Protein AF-A0A1H8Y2Q4-F1 (afdb_monomer_lite)

Sequence (124 aa):
MSTPSYDHIVIGAVSASCVVTAQLIQEANASVLALKAGGRDSSPFQTMPATVVRVFQQKSWPYTTVLQPHCNHRETIIAQGKVLGAGSSVNGKLLISVVKGGDALVAADAQHALQIRSNSALLI

Foldseek 3Di:
DDDDDWPEEAEAQALVVLVVVVCCCPVVVTQYEYEAAADEDPDPLLVDLVNLVVQQVVFFDQDWDQQDPVPVRDIDGDGWGRYRNICCSNDSVDDDDDDPPDDDDDDDRCPPSPPPPDPRYDYD

Radius of gyration: 17.55 Å; chains: 1; bounding box: 37×45×49 Å

Secondary structure (DSSP, 8-state):
-PPP--SEEEES--HHHHHHHHHHHHHS---EEEE-SS-----HHHH-GGGHHHHHHHSB---BPPPBTTTTTB--B---B-STTGGGGSS-----PPPTTS--S-----TTTT----TTEEE-

pLDDT: mean 75.45, std 17.57, range [32.62, 96.25]

Structure (mmCIF, N/CA/C/O backbone):
data_AF-A0A1H8Y2Q4-F1
#
_entry.id   AF-A0A1H8Y2Q4-F1
#
loop_
_atom_site.group_PDB
_atom_site.id
_atom_site.type_symbol
_atom_site.label_atom_id
_atom_site.label_alt_id
_atom_site.label_comp_id
_atom_site.label_asym_id
_atom_site.label_entity_id
_atom_site.label_seq_id
_atom_site.pdbx_PDB_ins_code
_atom_site.Cartn_x
_atom_site.Cartn_y
_atom_site.Cartn_z
_atom_site.occupancy
_atom_site.B_iso_or_equiv
_atom_site.auth_seq_id
_atom_site.auth_comp_id
_atom_site.auth_asym_id
_atom_site.auth_atom_id
_atom_site.pdbx_PDB_model_num
ATOM 1 N N . MET A 1 1 ? -7.424 -22.954 20.647 1.00 50.75 1 MET A N 1
ATOM 2 C CA . MET A 1 1 ? -7.336 -21.512 20.330 1.00 50.75 1 MET A CA 1
ATOM 3 C C . MET A 1 1 ? -8.664 -21.104 19.725 1.00 50.75 1 MET A C 1
ATOM 5 O O . MET A 1 1 ? -9.094 -21.782 18.802 1.00 50.75 1 MET A O 1
ATOM 9 N N . SER A 1 2 ? -9.346 -20.097 20.270 1.00 65.38 2 SER A N 1
ATOM 10 C CA . SER A 1 2 ? -10.544 -19.536 19.638 1.00 65.38 2 SER A CA 1
ATOM 11 C C . SER A 1 2 ? -10.124 -18.721 18.417 1.00 65.38 2 SER A C 1
ATOM 13 O O . SER A 1 2 ? -9.191 -17.922 18.494 1.00 65.38 2 SER A O 1
ATOM 15 N N . THR A 1 3 ? -10.777 -18.946 17.280 1.00 79.19 3 THR A N 1
ATOM 16 C CA . THR A 1 3 ? -10.555 -18.130 16.085 1.00 79.19 3 THR A CA 1
ATOM 17 C C . THR A 1 3 ? -11.192 -16.761 16.322 1.00 79.19 3 THR A C 1
ATOM 19 O O . THR A 1 3 ? -12.382 -16.719 16.639 1.00 79.19 3 THR A O 1
ATOM 22 N N . PRO A 1 4 ? -10.444 -15.651 16.213 1.00 81.44 4 PRO A N 1
ATOM 23 C CA . PRO A 1 4 ? -11.035 -14.324 16.337 1.00 81.44 4 PRO A CA 1
ATOM 24 C C . PRO A 1 4 ? -12.061 -14.095 15.216 1.00 81.44 4 PRO A C 1
ATOM 26 O O . PRO A 1 4 ? -11.804 -14.432 14.059 1.00 81.44 4 PRO A O 1
ATOM 29 N N . SER A 1 5 ? -13.221 -13.537 15.566 1.00 88.75 5 SER A N 1
ATOM 30 C CA . SER A 1 5 ? -14.285 -13.156 14.630 1.00 88.75 5 SER A CA 1
ATOM 31 C C . SER A 1 5 ? -14.297 -11.643 14.426 1.00 88.75 5 SER A C 1
ATOM 33 O O . SER A 1 5 ? -14.133 -10.900 15.392 1.00 88.75 5 SER A O 1
ATOM 35 N N . TYR A 1 6 ? -14.531 -11.207 13.190 1.00 90.81 6 TYR A N 1
ATOM 36 C CA . TYR A 1 6 ? -14.670 -9.799 12.817 1.00 90.81 6 TYR A CA 1
ATOM 37 C C . TYR A 1 6 ? -15.923 -9.617 11.961 1.00 90.81 6 TYR A C 1
ATOM 39 O O . TYR A 1 6 ? -16.244 -10.504 11.168 1.00 90.81 6 TYR A O 1
ATOM 47 N N . ASP A 1 7 ? -16.587 -8.471 12.076 1.00 92.12 7 ASP A N 1
ATOM 48 C CA . ASP A 1 7 ? -17.765 -8.132 11.266 1.00 92.12 7 ASP A CA 1
ATOM 49 C C . ASP A 1 7 ? -17.362 -7.785 9.827 1.00 92.12 7 ASP A C 1
ATOM 51 O O . ASP A 1 7 ? -18.063 -8.110 8.865 1.00 92.12 7 ASP A O 1
ATOM 55 N N . HIS A 1 8 ? -16.191 -7.159 9.667 1.00 90.94 8 HIS A N 1
ATOM 56 C CA . HIS A 1 8 ? -15.664 -6.758 8.367 1.00 90.94 8 HIS A CA 1
ATOM 57 C C . HIS A 1 8 ? -14.172 -7.059 8.214 1.00 90.94 8 HIS A C 1
ATOM 59 O O . HIS A 1 8 ? -13.383 -6.937 9.153 1.00 90.94 8 HIS A O 1
ATOM 65 N N . ILE A 1 9 ? -13.776 -7.388 6.982 1.00 90.69 9 ILE A N 1
ATOM 66 C CA . ILE A 1 9 ? -12.375 -7.524 6.578 1.00 90.69 9 ILE A CA 1
ATOM 67 C C . ILE A 1 9 ? -12.093 -6.498 5.484 1.00 90.69 9 ILE A C 1
ATOM 69 O O . ILE A 1 9 ? -12.676 -6.550 4.401 1.00 90.69 9 ILE A O 1
ATOM 73 N N . VAL A 1 10 ? -11.176 -5.576 5.760 1.00 89.19 10 VAL A N 1
ATOM 74 C CA . VAL A 1 10 ? -10.731 -4.550 4.816 1.00 89.19 10 VAL A CA 1
ATOM 75 C C . VAL A 1 10 ? -9.364 -4.944 4.272 1.00 89.19 10 VAL A C 1
ATOM 77 O O . VAL A 1 10 ? -8.388 -5.065 5.015 1.00 89.19 10 VAL A O 1
ATOM 80 N N . ILE A 1 11 ? -9.281 -5.144 2.957 1.00 87.62 11 ILE A N 1
ATOM 81 C CA . ILE A 1 11 ? -8.046 -5.559 2.288 1.00 87.62 11 ILE A CA 1
ATOM 82 C C . ILE A 1 11 ? -7.309 -4.329 1.756 1.00 87.62 11 ILE A C 1
ATOM 84 O O . ILE A 1 11 ? -7.820 -3.580 0.928 1.00 87.62 11 ILE A O 1
ATOM 88 N N . GLY A 1 12 ? -6.070 -4.165 2.212 1.00 77.25 12 GLY A N 1
ATOM 89 C CA . GLY A 1 12 ? -5.176 -3.071 1.864 1.00 77.25 12 GLY A CA 1
ATOM 90 C C . GLY A 1 12 ? -5.415 -1.842 2.735 1.00 77.25 12 GLY A C 1
ATOM 91 O O . GLY A 1 12 ? -6.398 -1.138 2.554 1.00 77.25 12 GLY A O 1
ATOM 92 N N . ALA A 1 13 ? -4.483 -1.519 3.641 1.00 73.31 13 ALA A N 1
ATOM 93 C CA . ALA A 1 13 ? -4.519 -0.258 4.395 1.00 73.31 13 ALA A CA 1
ATOM 94 C C . ALA A 1 13 ? -3.903 0.890 3.567 1.00 73.31 13 ALA A C 1
ATOM 96 O O . ALA A 1 13 ? -2.697 1.176 3.651 1.00 73.31 13 ALA A O 1
ATOM 97 N N . VAL A 1 14 ? -4.726 1.479 2.700 1.00 73.38 14 VAL A N 1
ATOM 98 C CA . VAL A 1 14 ? -4.450 2.655 1.859 1.00 73.38 14 VAL A CA 1
ATOM 99 C C . VAL A 1 14 ? -5.270 3.844 2.371 1.00 73.38 14 VAL A C 1
ATOM 101 O O . VAL A 1 14 ? -6.191 3.661 3.158 1.00 73.38 14 VAL A O 1
ATOM 104 N N . SER A 1 15 ? -4.966 5.071 1.938 1.00 71.50 15 SER A N 1
ATOM 105 C CA . SER A 1 15 ? -5.650 6.280 2.435 1.00 71.50 15 SER A CA 1
ATOM 106 C C . SER A 1 15 ? -7.177 6.202 2.328 1.00 71.50 15 SER A C 1
ATOM 108 O O . SER A 1 15 ? -7.867 6.515 3.292 1.00 71.50 15 SER A O 1
ATOM 110 N N . ALA A 1 16 ? -7.699 5.709 1.203 1.00 78.31 16 ALA A N 1
ATOM 111 C CA . ALA A 1 16 ? -9.137 5.539 1.000 1.00 78.31 16 ALA A CA 1
ATOM 112 C C . ALA A 1 16 ? -9.766 4.528 1.976 1.00 78.31 16 ALA A C 1
ATOM 114 O O . ALA A 1 16 ? -10.825 4.786 2.544 1.00 78.31 16 ALA A O 1
ATOM 115 N N . SER A 1 17 ? -9.109 3.391 2.216 1.00 81.81 17 SER A N 1
ATOM 116 C CA . SER A 1 17 ? -9.653 2.358 3.100 1.00 81.81 17 SER A CA 1
ATOM 117 C C . SER A 1 17 ? -9.541 2.728 4.576 1.00 81.81 17 SER A C 1
ATOM 119 O O . SER A 1 17 ? -10.373 2.285 5.365 1.00 81.81 17 SER A O 1
ATOM 121 N N . CYS A 1 18 ? -8.584 3.582 4.956 1.00 80.38 18 CYS A N 1
ATOM 122 C CA . CYS A 1 18 ? -8.523 4.140 6.307 1.00 80.38 18 CYS A CA 1
ATOM 123 C C . CYS A 1 18 ? -9.785 4.945 6.649 1.00 80.38 18 CYS A C 1
ATOM 125 O O . CYS A 1 18 ? -10.279 4.829 7.766 1.00 80.38 18 CYS A O 1
ATOM 127 N N . VAL A 1 19 ? -10.325 5.717 5.697 1.00 83.56 19 VAL A N 1
ATOM 128 C CA . VAL A 1 19 ? -11.564 6.489 5.900 1.00 83.56 19 VAL A CA 1
ATOM 129 C C . VAL A 1 19 ? -12.749 5.550 6.120 1.00 83.56 19 VAL A C 1
ATOM 131 O O . VAL A 1 19 ? -13.453 5.678 7.116 1.00 83.56 19 VAL A O 1
ATOM 134 N N . VAL A 1 20 ? -12.913 4.549 5.249 1.00 86.00 20 VAL A N 1
ATOM 135 C CA . VAL A 1 20 ? -13.993 3.553 5.368 1.00 86.00 20 VAL A CA 1
ATOM 136 C C . VAL A 1 20 ? -13.885 2.766 6.677 1.00 86.00 20 VAL A C 1
ATOM 138 O O . VAL A 1 20 ? -14.875 2.574 7.372 1.00 86.00 20 VAL A O 1
ATOM 141 N N . THR A 1 21 ? -12.675 2.343 7.048 1.00 87.25 21 THR A N 1
ATOM 142 C CA . THR A 1 21 ? -12.429 1.602 8.295 1.00 87.25 21 THR A CA 1
ATOM 143 C C . THR A 1 21 ? -12.781 2.446 9.517 1.00 87.25 21 THR A C 1
ATOM 145 O O . THR A 1 21 ? -13.441 1.954 10.428 1.00 87.25 21 THR A O 1
ATOM 148 N N . ALA A 1 22 ? -12.378 3.721 9.531 1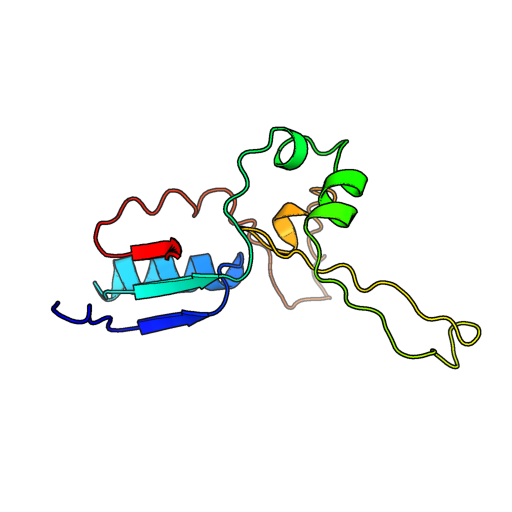.00 86.25 22 ALA A N 1
ATOM 149 C CA . ALA A 1 22 ? -12.720 4.636 10.614 1.00 86.25 22 ALA A CA 1
ATOM 150 C C . ALA A 1 22 ? -14.240 4.815 10.739 1.00 86.25 22 ALA A C 1
ATOM 152 O O . ALA A 1 22 ? -14.762 4.743 11.849 1.00 86.25 22 ALA A O 1
ATOM 153 N N . GLN A 1 23 ? -14.943 4.958 9.613 1.00 88.31 23 GLN A N 1
ATOM 154 C CA . GLN A 1 23 ? -16.397 5.087 9.592 1.00 88.31 23 GLN A CA 1
ATOM 155 C C . GLN A 1 23 ? -17.101 3.828 10.128 1.00 88.31 23 GLN A C 1
ATOM 157 O O . GLN A 1 23 ? -17.959 3.937 10.998 1.00 88.31 23 GLN A O 1
ATOM 162 N N . LEU A 1 24 ? -16.696 2.630 9.688 1.00 88.69 24 LEU A N 1
ATOM 163 C CA . LEU A 1 24 ? -17.260 1.358 10.172 1.00 88.69 24 LEU A CA 1
ATOM 164 C C . LEU A 1 24 ? -17.069 1.169 11.685 1.00 88.69 24 LEU A C 1
ATOM 166 O O . LEU A 1 24 ? -17.971 0.697 12.376 1.00 88.69 24 LEU A O 1
ATOM 170 N N . ILE A 1 25 ? -15.909 1.562 12.214 1.00 88.56 25 ILE A N 1
ATOM 171 C CA . ILE A 1 25 ? -15.627 1.469 13.650 1.00 88.56 25 ILE A CA 1
ATOM 172 C C . ILE A 1 25 ? -16.452 2.493 14.438 1.00 88.56 25 ILE A C 1
ATOM 174 O O . ILE A 1 25 ? -16.973 2.162 15.499 1.00 88.56 25 ILE A O 1
ATOM 178 N N . GLN A 1 26 ? -16.552 3.735 13.957 1.00 87.69 26 GLN A N 1
ATOM 179 C CA . GLN A 1 26 ? -17.166 4.832 14.711 1.00 87.69 26 GLN A CA 1
ATOM 180 C C . GLN A 1 26 ? -18.693 4.851 14.622 1.00 87.69 26 GLN A C 1
ATOM 182 O O . GLN A 1 26 ? -19.353 5.054 15.637 1.00 87.69 26 GLN A O 1
ATOM 187 N N . GLU A 1 27 ? -19.258 4.651 13.431 1.00 88.44 27 GLU A N 1
ATOM 188 C CA . GLU A 1 27 ? -20.701 4.790 13.196 1.00 88.44 27 GLU A CA 1
ATOM 189 C C . GLU A 1 27 ? -21.451 3.476 13.418 1.00 88.44 27 GLU A C 1
ATOM 191 O O . GLU A 1 27 ? -22.546 3.479 13.975 1.00 88.44 27 GLU A O 1
ATOM 196 N N . ALA A 1 28 ? -20.860 2.346 13.015 1.00 87.75 28 ALA A N 1
ATOM 197 C CA . ALA A 1 28 ? -21.495 1.032 13.125 1.00 87.75 28 ALA A CA 1
ATOM 198 C C . ALA A 1 28 ? -21.039 0.230 14.355 1.00 87.75 28 ALA A C 1
ATOM 200 O O . ALA A 1 28 ? -21.557 -0.860 14.589 1.00 87.75 28 ALA A O 1
ATOM 201 N N . ASN A 1 29 ? -20.081 0.750 15.138 1.00 88.38 29 ASN A N 1
ATOM 202 C CA . ASN A 1 29 ? -19.458 0.048 16.268 1.00 88.38 29 ASN A CA 1
ATOM 203 C C . ASN A 1 29 ? -18.975 -1.371 15.892 1.00 88.38 29 ASN A C 1
ATOM 205 O O . ASN A 1 29 ? -19.035 -2.299 16.699 1.00 88.38 29 ASN A O 1
ATOM 209 N N . ALA A 1 30 ? -18.539 -1.544 14.641 1.00 89.69 30 ALA A N 1
ATOM 210 C CA . ALA A 1 30 ? -18.171 -2.838 14.088 1.00 89.69 30 ALA A CA 1
ATOM 211 C C . ALA A 1 30 ? -16.726 -3.218 14.445 1.00 89.69 30 ALA A C 1
ATOM 213 O O . ALA A 1 30 ? -15.834 -2.368 14.548 1.00 89.69 30 ALA A O 1
ATOM 214 N N . SER A 1 31 ? -16.476 -4.519 14.573 1.00 90.38 31 SER A N 1
ATOM 215 C CA . SER A 1 31 ? -15.131 -5.088 14.652 1.00 90.38 31 SER A CA 1
ATOM 216 C C . SER A 1 31 ? -14.549 -5.267 13.247 1.00 90.38 31 SER A C 1
ATOM 218 O O . SER A 1 31 ? -15.153 -5.899 12.376 1.00 90.38 31 SER A O 1
ATOM 220 N N . VAL A 1 32 ? -13.366 -4.697 12.998 1.00 90.06 32 VAL A N 1
ATOM 221 C CA . VAL A 1 32 ? -12.781 -4.660 11.648 1.00 90.06 32 VAL A CA 1
ATOM 222 C C . VAL A 1 32 ? -11.356 -5.199 11.655 1.00 90.06 32 VAL A C 1
ATOM 224 O O . VAL A 1 32 ? -10.489 -4.714 12.386 1.00 90.06 32 VAL A O 1
ATOM 227 N N . LEU A 1 33 ? -11.097 -6.175 10.787 1.00 88.94 33 LEU A N 1
ATOM 228 C CA . LEU A 1 33 ? -9.754 -6.655 10.481 1.00 88.94 33 LEU A CA 1
ATOM 229 C C . LEU A 1 33 ? -9.229 -5.936 9.240 1.00 88.94 33 LEU A C 1
ATOM 231 O O . LEU A 1 33 ? -9.763 -6.110 8.144 1.00 88.94 33 LEU A O 1
ATOM 235 N N . ALA A 1 34 ? -8.160 -5.160 9.394 1.00 85.81 34 ALA A N 1
ATOM 236 C CA . ALA A 1 34 ? -7.476 -4.539 8.268 1.00 85.81 34 ALA A CA 1
ATOM 237 C C . ALA A 1 34 ? -6.234 -5.361 7.915 1.00 85.81 34 ALA A C 1
ATOM 239 O O . ALA A 1 34 ? -5.323 -5.509 8.730 1.00 85.81 34 ALA A O 1
ATOM 240 N N . LEU A 1 35 ? -6.189 -5.883 6.691 1.00 84.81 35 LEU A N 1
ATOM 241 C CA . LEU A 1 35 ? -5.066 -6.676 6.202 1.00 84.81 35 LEU A CA 1
ATOM 242 C C . LEU A 1 35 ? -4.190 -5.847 5.287 1.00 84.81 35 LEU A C 1
ATOM 244 O O . LEU A 1 35 ? -4.683 -5.176 4.371 1.00 84.81 35 LEU A O 1
ATOM 248 N N . LYS A 1 36 ? -2.875 -5.935 5.472 1.00 81.81 36 LYS A N 1
ATOM 249 C CA . LYS A 1 36 ? -1.946 -5.278 4.567 1.00 81.81 36 LYS A CA 1
ATOM 250 C C . LYS A 1 36 ? -0.778 -6.163 4.166 1.00 81.81 36 LYS A C 1
ATOM 252 O O . LYS A 1 36 ? -0.117 -6.799 4.966 1.00 81.81 36 LYS A O 1
ATOM 257 N N . ALA A 1 37 ? -0.446 -6.093 2.882 1.00 77.81 37 ALA A N 1
ATOM 258 C CA . ALA A 1 37 ? 0.821 -6.592 2.394 1.00 77.81 37 ALA A CA 1
ATOM 259 C C . ALA A 1 37 ? 1.949 -5.570 2.624 1.00 77.81 37 ALA A C 1
ATOM 261 O O . ALA A 1 37 ? 1.880 -4.423 2.167 1.00 77.81 37 ALA A O 1
ATOM 262 N N . GLY A 1 38 ? 3.014 -6.027 3.281 1.00 74.38 38 GLY A N 1
ATOM 263 C CA . GLY A 1 38 ? 4.201 -5.234 3.601 1.00 74.38 38 GLY A CA 1
ATOM 264 C C . GLY A 1 38 ? 4.348 -5.004 5.102 1.00 74.38 38 GLY A C 1
ATOM 265 O O . GLY A 1 38 ? 3.362 -4.865 5.813 1.00 74.38 38 GLY A O 1
ATOM 266 N N . GLY A 1 39 ? 5.590 -4.979 5.584 1.00 70.19 39 GLY A N 1
ATOM 267 C CA . GLY A 1 39 ? 5.867 -4.787 7.005 1.00 70.19 39 GLY A CA 1
ATOM 268 C C . GLY A 1 39 ? 5.547 -3.372 7.490 1.00 70.19 39 GLY A C 1
ATOM 269 O O . GLY A 1 39 ? 5.448 -2.419 6.707 1.00 70.19 39 GLY A O 1
ATOM 270 N N . ARG A 1 40 ? 5.449 -3.230 8.814 1.00 68.56 40 ARG A N 1
ATOM 271 C CA . ARG A 1 40 ? 5.496 -1.923 9.468 1.00 68.56 40 ARG A CA 1
ATOM 272 C C . ARG A 1 40 ? 6.876 -1.322 9.231 1.00 68.56 40 ARG A C 1
ATOM 274 O O . ARG A 1 40 ? 7.888 -1.993 9.419 1.00 68.56 40 ARG A O 1
ATOM 281 N N . ASP A 1 41 ? 6.909 -0.073 8.801 1.00 68.06 41 ASP A N 1
ATOM 282 C CA . ASP A 1 41 ? 8.155 0.640 8.578 1.00 68.06 41 ASP A CA 1
ATOM 283 C C . ASP A 1 41 ? 8.232 1.807 9.562 1.00 68.06 41 ASP A C 1
ATOM 285 O O . ASP A 1 41 ? 7.299 2.596 9.705 1.00 68.06 41 ASP A O 1
ATOM 289 N N . SER A 1 42 ? 9.307 1.806 10.343 1.00 71.88 42 SER A N 1
ATOM 290 C CA . SER A 1 42 ? 9.636 2.805 11.362 1.00 71.88 42 SER A CA 1
ATOM 291 C C . SER A 1 42 ? 10.953 3.507 11.033 1.00 71.88 42 SER A C 1
ATOM 293 O O . SER A 1 42 ? 11.572 4.123 11.899 1.00 71.88 42 SER A O 1
ATOM 295 N N . SER A 1 43 ? 11.419 3.365 9.792 1.00 79.81 43 SER A N 1
ATOM 296 C CA . SER A 1 43 ? 12.631 3.998 9.305 1.00 79.81 43 SER A CA 1
ATOM 297 C C . SER A 1 43 ? 12.469 5.521 9.248 1.00 79.81 43 SER A C 1
ATOM 299 O O . SER A 1 43 ? 11.470 6.007 8.708 1.00 79.81 43 SER A O 1
ATOM 301 N N . PRO A 1 44 ? 13.478 6.303 9.679 1.00 80.94 44 PRO A N 1
ATOM 302 C CA . PRO A 1 44 ? 13.461 7.756 9.506 1.00 80.94 44 PRO A CA 1
ATOM 303 C C . PRO A 1 44 ? 13.419 8.162 8.023 1.00 80.94 44 PRO A C 1
ATOM 305 O O . PRO A 1 44 ? 12.956 9.252 7.687 1.00 80.94 44 PRO A O 1
ATOM 308 N N . PHE A 1 45 ? 13.842 7.272 7.117 1.00 82.44 45 PHE A N 1
ATOM 309 C CA . PHE A 1 45 ? 13.817 7.521 5.677 1.00 82.44 45 PHE A CA 1
ATOM 310 C C . PHE A 1 45 ? 12.398 7.619 5.106 1.00 82.44 45 PHE A C 1
ATOM 312 O O . PHE A 1 45 ? 12.216 8.230 4.058 1.00 82.44 45 PHE A O 1
ATOM 319 N N . GLN A 1 46 ? 11.390 7.049 5.773 1.00 75.81 46 GLN A N 1
ATOM 320 C CA . GLN A 1 46 ? 10.005 7.123 5.301 1.00 75.81 46 GLN A CA 1
ATOM 321 C C . GLN A 1 46 ? 9.381 8.505 5.539 1.00 75.81 46 GLN A C 1
ATOM 323 O O . GLN A 1 46 ? 8.540 8.955 4.762 1.00 75.81 46 GLN A O 1
ATOM 328 N N . THR A 1 47 ? 9.798 9.183 6.607 1.00 80.62 47 THR A N 1
ATOM 329 C CA . THR A 1 47 ? 9.294 10.517 6.954 1.00 80.62 47 THR A CA 1
ATOM 330 C C . THR A 1 47 ? 10.072 11.616 6.235 1.00 80.62 47 THR A C 1
ATOM 332 O O . THR A 1 47 ? 9.512 12.669 5.952 1.00 80.62 47 THR A O 1
ATOM 335 N N . MET A 1 48 ? 11.347 11.380 5.911 1.00 85.12 48 MET A N 1
ATOM 336 C CA . MET A 1 48 ? 12.198 12.350 5.224 1.00 85.12 48 MET A CA 1
ATOM 337 C C . MET A 1 48 ? 11.903 12.386 3.710 1.00 85.12 48 MET A C 1
ATOM 339 O O . MET A 1 48 ? 12.208 11.421 3.006 1.00 85.12 48 MET A O 1
ATOM 343 N N . PRO A 1 49 ? 11.381 13.498 3.153 1.00 81.31 49 PRO A N 1
ATOM 344 C CA . PRO A 1 49 ? 11.015 13.559 1.733 1.00 81.31 49 PRO A CA 1
ATOM 345 C C . PRO A 1 49 ? 12.210 13.369 0.787 1.00 81.31 49 PRO A C 1
ATOM 347 O O . PRO A 1 49 ? 12.084 12.753 -0.269 1.00 81.31 49 PRO A O 1
ATOM 350 N N . ALA A 1 50 ? 13.398 13.829 1.198 1.00 87.06 50 ALA A N 1
ATOM 351 C CA . ALA A 1 50 ? 14.631 13.714 0.419 1.00 87.06 50 ALA A CA 1
ATOM 352 C C . ALA A 1 50 ? 15.042 12.258 0.124 1.00 87.06 50 ALA A C 1
ATOM 354 O O . ALA A 1 50 ? 15.829 12.011 -0.788 1.00 87.06 50 ALA A O 1
ATOM 355 N N . THR A 1 51 ? 14.509 11.278 0.862 1.00 87.62 51 THR A N 1
ATOM 356 C CA . THR A 1 51 ? 14.841 9.857 0.687 1.00 87.62 51 THR A CA 1
ATOM 357 C C . THR A 1 51 ? 13.827 9.066 -0.125 1.00 87.62 51 THR A C 1
ATOM 359 O O . THR A 1 51 ? 13.938 7.840 -0.189 1.00 87.62 51 THR A O 1
ATOM 362 N N . VAL A 1 52 ? 12.895 9.734 -0.814 1.00 85.62 52 VAL A N 1
ATOM 363 C CA . VAL A 1 52 ? 11.846 9.081 -1.613 1.00 85.62 52 VAL A CA 1
ATOM 364 C C . VAL A 1 52 ? 12.389 8.026 -2.584 1.00 85.62 52 VAL A C 1
ATOM 366 O O . VAL A 1 52 ? 11.866 6.921 -2.607 1.00 85.62 52 VAL A O 1
ATOM 369 N N . VAL A 1 53 ? 13.486 8.291 -3.306 1.00 85.88 53 VAL A N 1
ATOM 370 C CA . VAL A 1 53 ? 14.076 7.335 -4.271 1.00 85.88 53 VAL A CA 1
ATOM 371 C C . VAL A 1 53 ? 14.557 6.054 -3.580 1.00 85.88 53 VAL A C 1
ATOM 373 O O . VAL A 1 53 ? 14.373 4.951 -4.092 1.00 85.88 53 VAL A O 1
ATOM 376 N N . ARG A 1 54 ? 15.131 6.187 -2.381 1.00 85.44 54 ARG A N 1
ATOM 377 C CA . ARG A 1 54 ? 15.617 5.054 -1.586 1.00 85.44 54 ARG A CA 1
ATOM 378 C C . ARG A 1 54 ? 14.461 4.226 -1.036 1.00 85.44 54 ARG A C 1
ATOM 380 O O . ARG A 1 54 ? 14.487 3.000 -1.123 1.00 85.44 54 ARG A O 1
ATOM 387 N N . VAL A 1 55 ? 13.447 4.889 -0.480 1.00 84.56 55 VAL A N 1
ATOM 388 C CA . VAL A 1 55 ? 12.247 4.216 0.039 1.00 84.56 55 VAL A CA 1
ATOM 389 C C . VAL A 1 55 ? 11.510 3.523 -1.102 1.00 84.56 55 VAL A C 1
ATOM 391 O O . VAL A 1 55 ? 11.130 2.364 -0.971 1.00 84.56 55 VAL A O 1
ATOM 394 N N . PHE A 1 56 ? 11.390 4.196 -2.245 1.00 83.38 56 PHE A N 1
ATOM 395 C CA . PHE A 1 56 ? 10.785 3.670 -3.457 1.00 83.38 56 PHE A CA 1
ATOM 396 C C . PHE A 1 56 ? 11.408 2.333 -3.880 1.00 83.38 56 PHE A C 1
ATOM 398 O O . PHE A 1 56 ? 10.685 1.355 -4.055 1.00 83.38 56 PHE A O 1
ATOM 405 N N . GLN A 1 57 ? 12.734 2.248 -3.977 1.00 82.69 57 GLN A N 1
ATOM 406 C CA . GLN A 1 57 ? 13.413 1.016 -4.391 1.00 82.69 57 GLN A CA 1
ATOM 407 C C . GLN A 1 57 ? 13.248 -0.137 -3.389 1.00 82.69 57 GLN A C 1
ATOM 409 O O . GLN A 1 57 ? 13.165 -1.294 -3.788 1.00 82.69 57 GLN A O 1
ATOM 414 N N . GLN A 1 58 ? 13.195 0.160 -2.089 1.00 84.12 58 GLN A N 1
ATOM 415 C CA . GLN A 1 58 ? 13.153 -0.866 -1.038 1.00 84.12 58 GLN A CA 1
ATOM 416 C C . GLN A 1 58 ? 11.738 -1.311 -0.664 1.00 84.12 58 GLN A C 1
ATOM 418 O O . GLN A 1 58 ? 11.547 -2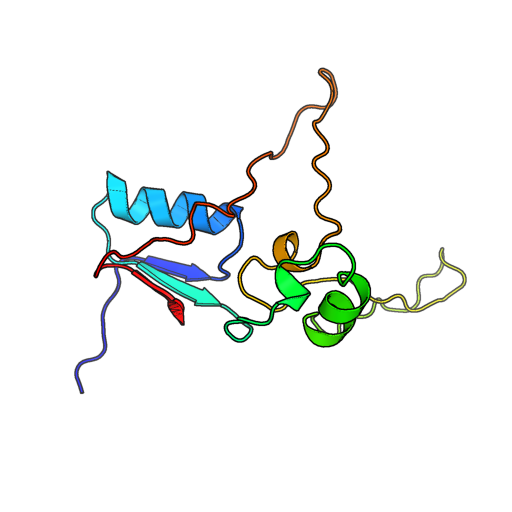.406 -0.134 1.00 84.12 58 GLN A O 1
ATOM 423 N N . LYS A 1 59 ? 10.750 -0.438 -0.865 1.00 84.56 59 LYS A N 1
ATOM 424 C CA . LYS A 1 59 ? 9.386 -0.594 -0.349 1.00 84.56 59 LYS A CA 1
ATOM 425 C C . LYS A 1 59 ? 8.355 -0.595 -1.463 1.00 84.56 59 LYS A C 1
ATOM 427 O O . LYS A 1 59 ? 7.198 -0.285 -1.198 1.00 84.56 59 LYS A O 1
ATOM 432 N N . SER A 1 60 ? 8.748 -0.958 -2.682 1.00 87.00 60 SER A N 1
ATOM 433 C CA . SER A 1 60 ? 7.822 -1.152 -3.796 1.00 87.00 60 SER A CA 1
ATOM 434 C C . SER A 1 60 ? 7.591 -2.621 -4.110 1.00 87.00 60 SER A C 1
ATOM 436 O O . SER A 1 60 ? 8.426 -3.485 -3.845 1.00 87.00 60 SER A O 1
ATOM 438 N N . TRP A 1 61 ? 6.434 -2.905 -4.693 1.00 87.25 61 TRP A N 1
ATOM 439 C CA . TRP A 1 61 ? 6.206 -4.163 -5.381 1.00 87.25 61 TRP A CA 1
ATOM 440 C C . TRP A 1 61 ? 7.155 -4.289 -6.580 1.00 87.25 61 TRP A C 1
ATOM 442 O O . TRP A 1 61 ? 7.399 -3.290 -7.260 1.00 87.25 61 TRP A O 1
ATOM 452 N N . PRO A 1 62 ? 7.669 -5.494 -6.875 1.00 89.19 62 PRO A N 1
ATOM 453 C CA . PRO A 1 62 ? 8.558 -5.733 -8.007 1.00 89.19 62 PRO A CA 1
ATOM 454 C C . PRO A 1 62 ? 7.753 -5.859 -9.310 1.00 89.19 62 PRO A C 1
ATOM 456 O O . PRO A 1 62 ? 7.822 -6.872 -9.999 1.00 89.19 62 PRO A O 1
ATOM 459 N N . TYR A 1 63 ? 6.923 -4.860 -9.614 1.00 89.69 63 TYR A N 1
ATOM 460 C CA . TYR A 1 63 ? 6.112 -4.842 -10.825 1.00 89.69 63 TYR A CA 1
ATOM 461 C C . TYR A 1 63 ? 6.852 -4.147 -11.961 1.00 89.69 63 TYR A C 1
ATOM 463 O O . TYR A 1 63 ? 7.352 -3.028 -11.819 1.00 89.69 63 TYR A O 1
ATOM 471 N N . THR A 1 64 ? 6.851 -4.795 -13.116 1.00 92.62 64 THR A N 1
ATOM 472 C CA . THR A 1 64 ? 7.315 -4.246 -14.385 1.00 92.62 64 THR A CA 1
ATOM 473 C C . THR A 1 64 ? 6.217 -4.410 -15.427 1.00 92.62 64 THR A C 1
ATOM 475 O O . THR A 1 64 ? 5.404 -5.335 -15.365 1.00 92.62 64 THR A O 1
ATOM 478 N N . THR A 1 65 ? 6.142 -3.473 -16.367 1.00 94.25 65 THR A N 1
ATOM 479 C CA . THR A 1 65 ? 5.269 -3.623 -17.532 1.00 94.25 65 THR A CA 1
ATOM 480 C C . THR A 1 65 ? 5.844 -4.674 -18.475 1.00 94.25 65 THR A C 1
ATO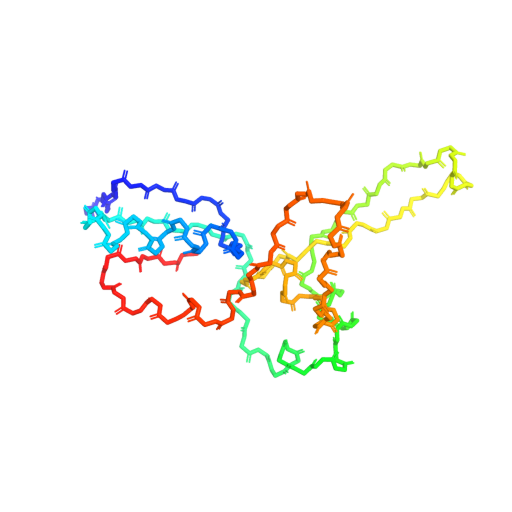M 482 O O . THR A 1 65 ? 7.060 -4.814 -18.580 1.00 94.25 65 THR A O 1
ATOM 485 N N . VAL A 1 66 ? 4.984 -5.307 -19.270 1.00 94.38 66 VAL A N 1
ATOM 486 C CA . VAL A 1 66 ? 5.425 -5.964 -20.511 1.00 94.38 66 VAL A CA 1
ATOM 487 C C . VAL A 1 66 ? 6.021 -4.933 -21.479 1.00 94.38 66 VAL A C 1
ATOM 489 O O . VAL A 1 66 ? 5.780 -3.728 -21.322 1.00 94.38 66 VAL A O 1
ATOM 492 N N . LEU A 1 67 ? 6.755 -5.390 -22.497 1.00 96.25 67 LEU A N 1
ATOM 493 C CA . LEU A 1 67 ? 7.309 -4.531 -23.550 1.00 96.25 67 LEU A CA 1
ATOM 494 C C . LEU A 1 67 ? 6.210 -3.670 -24.184 1.00 96.25 67 LEU A C 1
ATOM 496 O O . LEU A 1 67 ? 5.219 -4.180 -24.707 1.00 96.25 67 LEU A O 1
ATOM 500 N N . GLN A 1 68 ? 6.391 -2.353 -24.145 1.00 95.19 68 GLN A N 1
ATOM 501 C CA . GLN A 1 68 ? 5.392 -1.407 -24.637 1.00 95.19 68 GLN A CA 1
ATOM 502 C C . GLN A 1 68 ? 5.714 -0.974 -26.080 1.00 95.19 68 GLN A C 1
ATOM 504 O O . GLN A 1 68 ? 6.739 -0.315 -26.290 1.00 95.19 68 GLN A O 1
ATOM 509 N N . PRO A 1 69 ? 4.855 -1.261 -27.080 1.00 94.50 69 PRO A N 1
ATOM 510 C CA . PRO A 1 69 ? 5.127 -0.919 -28.482 1.00 94.50 69 PRO A CA 1
ATOM 511 C C . PRO A 1 69 ? 5.253 0.594 -28.704 1.00 94.50 69 PRO A C 1
ATOM 513 O O . PRO A 1 69 ? 6.043 1.044 -29.524 1.00 94.50 69 PRO A O 1
ATOM 516 N N . HIS A 1 70 ? 4.545 1.394 -27.906 1.00 95.38 70 HIS A N 1
ATOM 517 C CA . HIS A 1 70 ? 4.580 2.858 -27.970 1.00 95.38 70 HIS A CA 1
ATOM 518 C C . HIS A 1 70 ? 5.631 3.493 -27.047 1.00 95.38 70 HIS A C 1
ATOM 520 O O . HIS A 1 70 ? 5.634 4.703 -26.851 1.00 95.38 70 HIS A O 1
ATOM 526 N N . CYS A 1 71 ? 6.523 2.69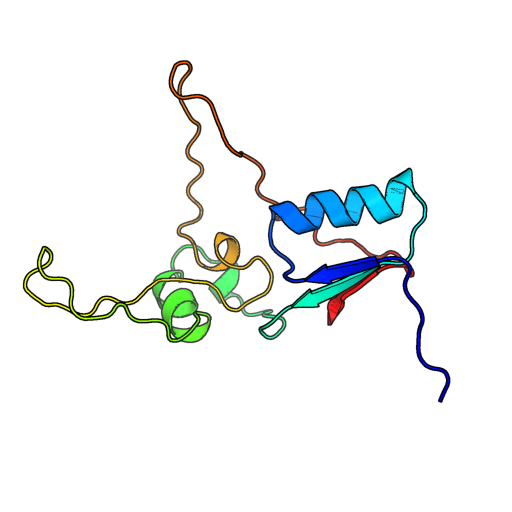2 -26.458 1.00 93.38 71 CYS A N 1
ATOM 527 C CA . CYS A 1 71 ? 7.581 3.169 -25.568 1.00 93.38 71 CYS A CA 1
ATOM 528 C C . CYS A 1 71 ? 8.931 2.536 -25.932 1.00 93.38 71 CYS A C 1
ATOM 530 O O . CYS A 1 71 ? 9.664 2.073 -25.056 1.00 93.38 71 CYS A O 1
ATOM 532 N N . ASN A 1 72 ? 9.248 2.486 -27.231 1.00 95.31 72 ASN A N 1
ATOM 533 C CA . ASN A 1 72 ? 10.466 1.873 -27.778 1.00 95.31 72 ASN A CA 1
ATOM 534 C C . ASN A 1 72 ? 10.668 0.417 -27.329 1.00 95.31 72 ASN A C 1
ATOM 536 O O . ASN A 1 72 ? 11.791 0.016 -27.036 1.00 95.31 72 ASN A O 1
ATOM 540 N N . HIS A 1 73 ? 9.580 -0.353 -27.214 1.00 94.19 73 HIS A N 1
ATOM 541 C CA . HIS A 1 73 ? 9.606 -1.729 -26.713 1.00 94.19 73 HIS A CA 1
ATOM 542 C C . HIS A 1 73 ? 10.336 -1.869 -25.370 1.00 94.19 73 HIS A C 1
ATOM 544 O O . HIS A 1 73 ? 11.028 -2.851 -25.139 1.00 94.19 73 HIS A O 1
ATOM 550 N N . ARG A 1 74 ? 10.214 -0.885 -24.471 1.00 94.25 74 ARG A N 1
ATOM 551 C CA . ARG A 1 74 ? 10.818 -0.966 -23.136 1.00 94.25 74 ARG A CA 1
ATOM 552 C C . ARG A 1 74 ? 9.887 -1.634 -22.136 1.00 94.25 74 ARG A C 1
ATOM 554 O O . ARG A 1 74 ? 8.670 -1.440 -22.181 1.00 94.25 74 ARG A O 1
ATOM 561 N N . GLU A 1 75 ? 10.489 -2.336 -21.184 1.00 93.88 75 GLU A N 1
ATOM 562 C CA . GLU A 1 75 ? 9.868 -2.642 -19.896 1.00 93.88 75 GLU A CA 1
ATOM 563 C C . GLU A 1 75 ? 10.127 -1.482 -18.937 1.00 93.88 75 GLU A C 1
ATOM 565 O O . GLU A 1 75 ? 11.231 -0.935 -18.878 1.00 93.88 75 GLU A O 1
ATOM 570 N N . THR A 1 76 ? 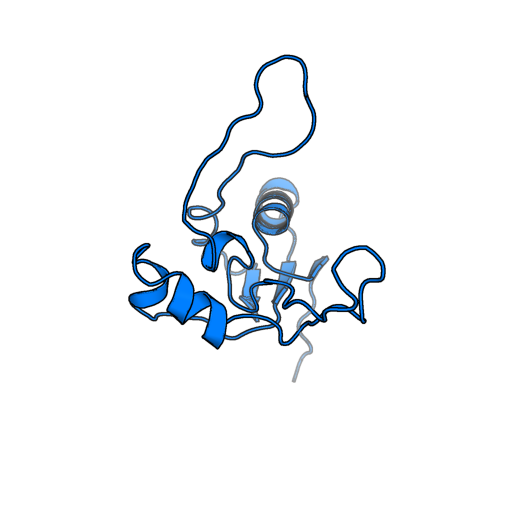9.099 -1.067 -18.203 1.00 90.19 76 THR A N 1
ATOM 571 C CA . THR A 1 76 ? 9.195 0.042 -17.249 1.00 90.19 76 THR A CA 1
ATOM 572 C C . THR A 1 76 ? 8.738 -0.417 -15.873 1.00 90.19 76 THR A C 1
ATOM 574 O O . THR A 1 76 ? 7.786 -1.184 -15.744 1.00 90.19 76 THR A O 1
ATOM 577 N N . ILE A 1 77 ? 9.421 0.057 -14.833 1.00 88.88 77 ILE A N 1
ATOM 578 C CA . ILE A 1 77 ? 9.064 -0.226 -13.441 1.00 88.88 77 ILE A CA 1
ATOM 579 C C . ILE A 1 77 ? 7.743 0.473 -13.113 1.00 88.88 77 ILE A C 1
ATOM 581 O O . ILE A 1 77 ? 7.595 1.674 -13.349 1.00 88.88 77 ILE A O 1
ATOM 585 N N . ILE A 1 78 ? 6.804 -0.264 -12.521 1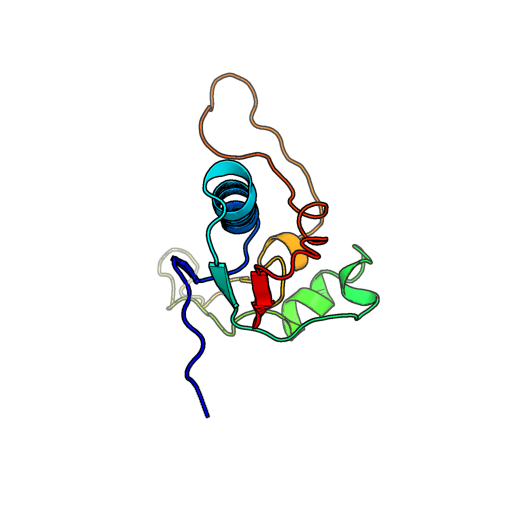.00 88.12 78 ILE A N 1
ATOM 586 C CA . ILE A 1 78 ? 5.555 0.301 -12.015 1.00 88.12 78 ILE A CA 1
ATOM 587 C C . ILE A 1 78 ? 5.728 0.586 -10.531 1.00 88.12 78 ILE A C 1
ATOM 589 O O . ILE A 1 78 ? 5.780 -0.314 -9.692 1.00 88.12 78 ILE A O 1
ATOM 593 N N . ALA A 1 79 ? 5.798 1.871 -10.206 1.00 82.50 79 ALA A N 1
ATOM 594 C CA . ALA A 1 79 ? 6.025 2.307 -8.848 1.00 82.50 79 ALA A CA 1
ATOM 595 C C . ALA A 1 79 ? 4.786 2.115 -7.960 1.00 82.50 79 ALA A C 1
ATOM 597 O O . ALA A 1 79 ? 3.840 2.894 -8.051 1.00 82.50 79 ALA A O 1
ATOM 598 N N . GLN A 1 80 ? 4.776 1.090 -7.100 1.00 85.00 80 GLN A N 1
ATOM 599 C CA . GLN A 1 80 ? 3.665 0.806 -6.179 1.00 85.00 80 GLN A CA 1
ATOM 600 C C . GLN A 1 80 ? 4.173 0.435 -4.788 1.00 85.00 80 GLN A C 1
ATOM 602 O O . GLN A 1 80 ? 4.846 -0.578 -4.628 1.00 85.00 80 GLN A O 1
ATOM 607 N N . GLY A 1 81 ? 3.810 1.214 -3.767 1.00 83.50 81 GLY A N 1
ATOM 608 C CA . GLY A 1 81 ? 4.277 1.002 -2.395 1.00 83.50 81 GLY A CA 1
ATOM 609 C C . GLY A 1 81 ? 3.720 -0.268 -1.733 1.00 83.50 81 GLY A C 1
ATOM 610 O O . GLY A 1 81 ? 2.508 -0.427 -1.586 1.00 83.50 81 GLY A O 1
ATOM 611 N N . LYS A 1 82 ? 4.615 -1.128 -1.241 1.00 83.38 82 LYS A N 1
ATOM 612 C CA . LYS A 1 82 ? 4.377 -2.310 -0.395 1.00 83.38 82 LYS A CA 1
ATOM 613 C C . LYS A 1 82 ? 4.768 -2.022 1.064 1.00 83.38 82 LYS A C 1
ATOM 615 O O . LYS A 1 82 ? 5.633 -2.663 1.655 1.00 83.38 82 LYS A O 1
ATOM 620 N N . VAL A 1 83 ? 4.155 -0.994 1.638 1.00 79.69 83 VAL A N 1
ATOM 621 C CA . VAL A 1 83 ? 4.386 -0.533 3.018 1.00 79.69 83 VAL A CA 1
ATOM 622 C C . VAL A 1 83 ? 3.141 0.177 3.520 1.00 79.69 83 VAL A C 1
ATOM 624 O O . VAL A 1 83 ? 2.379 0.689 2.704 1.00 79.69 83 VAL A O 1
ATOM 627 N N . LEU A 1 84 ? 2.890 0.214 4.830 1.00 73.50 84 LEU A N 1
ATOM 628 C CA . LEU A 1 84 ? 1.805 0.985 5.458 1.00 73.50 84 LEU A CA 1
ATOM 629 C C . LEU A 1 84 ? 1.691 2.412 4.870 1.00 73.50 84 LEU A C 1
ATOM 631 O O . LEU A 1 84 ? 2.706 3.064 4.673 1.00 73.50 84 LEU A O 1
ATOM 635 N N . GLY A 1 85 ? 0.482 2.851 4.480 1.00 69.56 85 GLY A N 1
ATOM 636 C CA . GLY A 1 85 ? 0.253 4.072 3.670 1.00 69.56 85 GLY A CA 1
ATOM 637 C C . GLY A 1 85 ? 0.448 3.951 2.138 1.00 69.56 85 GLY A C 1
ATOM 638 O O . GLY A 1 85 ? 0.038 4.842 1.399 1.00 69.56 85 GLY A O 1
ATOM 639 N N . ALA A 1 86 ? 0.985 2.828 1.643 1.00 76.38 86 ALA A N 1
ATOM 640 C CA . ALA A 1 86 ? 1.099 2.451 0.224 1.00 76.38 86 ALA A CA 1
ATOM 641 C C . ALA A 1 86 ? 1.749 3.545 -0.640 1.00 76.38 86 ALA A C 1
ATOM 643 O O . ALA A 1 86 ? 2.841 3.998 -0.307 1.00 76.38 86 ALA A O 1
ATOM 644 N N . GLY A 1 87 ? 1.097 3.973 -1.727 1.00 75.56 87 GLY A N 1
ATOM 645 C CA . GLY A 1 87 ? 1.590 5.033 -2.610 1.00 75.56 87 GLY A CA 1
ATOM 646 C C . GLY A 1 87 ? 1.895 6.344 -1.878 1.00 75.56 87 GLY A C 1
ATOM 647 O O . GLY A 1 87 ? 2.917 6.959 -2.160 1.00 75.56 87 GLY A O 1
ATOM 648 N N . SER A 1 88 ? 1.092 6.732 -0.876 1.00 76.12 88 SER A N 1
ATOM 649 C CA . SER A 1 88 ? 1.334 7.969 -0.107 1.00 76.12 88 SER A CA 1
ATOM 650 C C . SER A 1 88 ? 2.622 7.906 0.732 1.00 76.12 88 SER A C 1
ATOM 652 O O . SER A 1 88 ? 3.263 8.918 1.010 1.00 76.12 88 SER A O 1
ATOM 654 N N . SER A 1 89 ? 3.067 6.705 1.105 1.00 75.62 89 SER A N 1
ATOM 655 C CA . SER A 1 89 ? 4.313 6.512 1.860 1.00 75.62 89 SER A CA 1
ATOM 656 C C . SER A 1 89 ? 5.574 6.539 1.004 1.00 75.62 89 SER A C 1
ATOM 658 O O . SER A 1 89 ? 6.661 6.694 1.550 1.00 75.62 89 SER A O 1
ATOM 660 N N . VAL A 1 90 ? 5.443 6.374 -0.312 1.00 78.19 90 VAL A N 1
ATOM 661 C CA . VAL A 1 90 ? 6.571 6.304 -1.256 1.00 78.19 90 VAL A CA 1
ATOM 662 C C . VAL A 1 90 ? 6.522 7.418 -2.307 1.00 78.19 90 VAL A C 1
ATOM 664 O O . VAL A 1 90 ? 7.227 7.350 -3.310 1.00 78.19 90 VAL A O 1
ATOM 667 N N . ASN A 1 91 ? 5.679 8.435 -2.098 1.00 77.81 91 ASN A N 1
ATOM 668 C CA . ASN A 1 91 ? 5.534 9.578 -2.996 1.00 77.81 91 ASN A CA 1
ATOM 669 C C . ASN A 1 91 ? 6.464 10.742 -2.610 1.00 77.81 91 ASN A C 1
ATOM 671 O O . ASN A 1 91 ? 7.052 10.779 -1.530 1.00 77.81 91 ASN A O 1
ATOM 675 N N . GLY A 1 92 ? 6.552 11.737 -3.494 1.00 80.12 92 GLY A N 1
ATOM 676 C CA . GLY A 1 92 ? 7.300 12.977 -3.260 1.00 80.12 92 GLY A CA 1
ATOM 677 C C . GLY A 1 92 ? 6.599 13.990 -2.348 1.00 80.12 92 GLY A C 1
ATOM 678 O O . GLY A 1 92 ? 6.970 15.157 -2.376 1.00 80.12 92 GLY A O 1
ATOM 679 N N . LYS A 1 93 ? 5.571 13.582 -1.588 1.00 80.62 93 LYS A N 1
ATOM 680 C CA . LYS A 1 93 ? 4.803 14.441 -0.664 1.00 80.62 93 LYS A CA 1
ATOM 681 C C . LYS A 1 93 ? 4.206 15.707 -1.299 1.00 80.62 93 LYS A C 1
ATOM 683 O O . LYS A 1 93 ? 4.009 16.711 -0.624 1.00 80.62 93 LYS A O 1
ATOM 688 N N . LEU A 1 94 ? 3.893 15.654 -2.593 1.00 77.50 94 LEU A N 1
ATOM 689 C CA . LEU A 1 94 ? 3.270 16.757 -3.317 1.00 77.50 94 LEU A CA 1
ATOM 690 C C . LEU A 1 94 ? 1.742 16.666 -3.222 1.00 77.50 94 LEU A C 1
ATOM 692 O O . LEU A 1 94 ? 1.162 15.636 -3.568 1.00 77.50 94 LEU A O 1
ATOM 696 N N . LEU A 1 95 ? 1.102 17.755 -2.795 1.00 79.94 95 LEU A N 1
ATOM 697 C CA . LEU A 1 95 ? -0.348 17.922 -2.853 1.00 79.94 95 LEU A CA 1
ATOM 698 C C . LEU A 1 95 ? -0.706 18.727 -4.103 1.00 79.94 95 LEU A C 1
ATOM 700 O O . LEU A 1 95 ? -0.279 19.870 -4.250 1.00 79.94 95 LEU A O 1
ATOM 704 N N . ILE A 1 96 ? -1.497 18.129 -4.990 1.00 76.69 96 ILE A N 1
ATOM 705 C CA . ILE A 1 96 ? -2.029 18.791 -6.181 1.00 76.69 96 ILE A CA 1
ATOM 706 C C . ILE A 1 96 ? -3.549 18.763 -6.072 1.00 76.69 96 ILE A C 1
ATOM 708 O O . ILE A 1 96 ? -4.142 17.690 -5.982 1.00 76.69 96 ILE A O 1
ATOM 712 N N . SER A 1 97 ? -4.167 19.941 -6.081 1.00 74.88 97 SER A N 1
ATOM 713 C CA . SER A 1 97 ? -5.622 20.080 -6.121 1.00 74.88 97 SER A CA 1
ATOM 714 C C . SER A 1 97 ? -6.087 20.254 -7.559 1.00 74.88 97 SER A C 1
ATOM 716 O O . SER A 1 97 ? -5.463 20.970 -8.343 1.00 74.88 97 SER A O 1
ATOM 718 N N . VAL A 1 98 ? -7.205 19.621 -7.899 1.00 72.50 98 VAL A N 1
ATOM 719 C CA . VAL A 1 98 ? -7.862 19.825 -9.192 1.00 72.50 98 VAL A CA 1
ATOM 720 C C . VAL A 1 98 ? -8.462 21.233 -9.231 1.00 72.50 98 VAL A C 1
ATOM 722 O O . VAL A 1 98 ? -9.024 21.709 -8.244 1.00 72.50 98 VAL A O 1
ATOM 725 N N . VAL A 1 99 ? -8.319 21.915 -10.366 1.00 76.50 99 VAL A N 1
ATOM 726 C CA . VAL A 1 99 ? -8.942 23.221 -10.614 1.00 76.50 99 VAL A CA 1
ATOM 727 C C . VAL A 1 99 ? -10.365 23.015 -11.137 1.00 76.50 99 VAL A C 1
ATOM 729 O O . VAL A 1 99 ? -10.611 22.108 -11.932 1.00 76.50 99 VAL A O 1
ATOM 732 N N . LYS A 1 100 ? -11.297 23.866 -10.693 1.00 53.94 100 LYS A N 1
ATOM 733 C CA . LYS A 1 100 ? -12.730 23.784 -11.022 1.00 53.94 100 LYS A CA 1
ATOM 734 C C . LYS A 1 100 ? -12.938 23.692 -12.542 1.00 53.94 100 LYS A C 1
ATOM 736 O O . LYS A 1 100 ? -12.541 24.600 -13.269 1.00 53.94 100 LYS A O 1
ATOM 741 N N . GLY A 1 101 ? -13.560 22.600 -12.991 1.00 55.69 101 GLY A N 1
ATOM 742 C CA . GLY A 1 101 ? -13.750 22.264 -14.412 1.00 55.69 101 GLY A CA 1
ATOM 743 C C . GLY A 1 101 ? -13.187 20.897 -14.827 1.00 55.69 101 GLY A C 1
ATOM 744 O O . GLY A 1 101 ? -13.423 20.472 -15.954 1.00 55.69 101 GLY A O 1
ATOM 745 N N . GLY A 1 102 ? -12.482 20.201 -13.926 1.00 55.50 102 GLY A N 1
ATOM 746 C CA . GLY A 1 102 ? -11.953 18.843 -14.128 1.00 55.50 102 GLY A CA 1
ATOM 747 C C . GLY A 1 102 ? -12.421 17.823 -13.084 1.00 55.50 102 GLY A C 1
ATOM 748 O O . GLY A 1 102 ? -11.727 16.839 -12.842 1.00 55.50 102 GLY A O 1
ATOM 749 N N . ASP A 1 103 ? -13.542 18.075 -12.406 1.00 46.44 103 ASP A N 1
ATOM 750 C CA . ASP A 1 103 ? -13.912 17.333 -11.201 1.00 46.44 103 ASP A CA 1
ATOM 751 C C . ASP A 1 103 ? -14.282 15.876 -11.516 1.00 46.44 103 ASP A C 1
ATOM 753 O O . ASP A 1 103 ? -15.360 15.588 -12.029 1.00 46.44 103 ASP A O 1
ATOM 757 N N . ALA A 1 104 ? -13.417 14.946 -11.118 1.00 38.19 104 ALA A N 1
ATOM 758 C CA . ALA A 1 104 ? -13.738 14.040 -10.019 1.00 38.19 104 ALA A CA 1
ATOM 759 C C . ALA A 1 104 ? -12.481 13.287 -9.552 1.00 38.19 104 ALA A C 1
ATOM 761 O O . ALA A 1 104 ? -11.727 12.770 -10.369 1.00 38.19 104 ALA A O 1
ATOM 762 N N . LEU A 1 105 ? -12.362 13.143 -8.226 1.00 40.38 105 LEU A N 1
ATOM 763 C CA . LEU A 1 105 ? -11.586 12.143 -7.472 1.00 40.38 105 LEU A CA 1
ATOM 764 C C . LEU A 1 105 ? -10.347 12.633 -6.693 1.00 40.38 105 LEU A C 1
ATOM 766 O O . LEU A 1 105 ? -9.207 12.578 -7.136 1.00 40.38 105 LEU A O 1
ATOM 770 N N . VAL A 1 106 ? -10.657 12.916 -5.421 1.00 44.16 106 VAL A N 1
ATOM 771 C CA . VAL A 1 106 ? -9.918 12.557 -4.198 1.00 44.16 106 VAL A CA 1
ATOM 772 C C . VAL A 1 106 ? -8.749 13.455 -3.787 1.00 44.16 106 VAL A C 1
ATOM 774 O O . VAL A 1 106 ? -7.614 13.299 -4.222 1.00 44.16 106 VAL A O 1
ATOM 777 N N . ALA A 1 107 ? -9.019 14.278 -2.770 1.00 39.84 107 ALA A N 1
ATOM 778 C CA . ALA A 1 107 ? -8.023 14.732 -1.809 1.00 39.84 107 ALA A CA 1
ATOM 779 C C . ALA A 1 107 ? -8.389 14.197 -0.415 1.00 39.84 107 ALA A C 1
ATOM 781 O O . ALA A 1 107 ? -9.443 14.533 0.116 1.00 39.84 107 ALA A O 1
ATOM 782 N N . ALA A 1 108 ? -7.514 13.371 0.162 1.00 42.12 108 ALA A N 1
ATOM 783 C CA . ALA A 1 108 ? -7.349 13.208 1.607 1.00 42.12 108 ALA A CA 1
ATOM 784 C C . ALA A 1 108 ? -6.052 12.427 1.864 1.00 42.12 108 ALA A C 1
ATOM 786 O O . ALA A 1 108 ? -5.966 11.220 1.616 1.00 42.12 108 ALA A O 1
ATOM 787 N N . ASP A 1 109 ? -5.026 13.127 2.346 1.00 43.72 109 ASP A N 1
ATOM 788 C CA . ASP A 1 109 ? -3.834 12.492 2.893 1.00 43.72 109 ASP A CA 1
ATOM 789 C C . ASP A 1 109 ? -4.159 11.964 4.299 1.00 43.72 109 ASP A C 1
ATOM 791 O O . ASP A 1 109 ? -4.527 12.712 5.203 1.00 43.72 109 ASP A O 1
ATOM 795 N N . ALA A 1 110 ? -4.072 10.647 4.475 1.00 40.75 110 ALA A N 1
ATOM 796 C CA . ALA A 1 110 ? -4.489 9.945 5.688 1.00 40.75 110 ALA A CA 1
ATOM 797 C C . ALA A 1 110 ? -3.360 9.825 6.729 1.00 40.75 110 ALA A C 1
ATOM 799 O O . ALA A 1 110 ? -3.380 8.902 7.549 1.00 40.75 110 ALA A O 1
ATOM 800 N N . GLN A 1 111 ? -2.369 10.728 6.731 1.00 38.41 111 GLN A N 1
ATOM 801 C CA . GLN A 1 111 ? -1.281 10.671 7.719 1.00 38.41 111 GLN A CA 1
ATOM 802 C C . GLN A 1 111 ? -1.763 10.880 9.170 1.00 38.41 111 GLN A C 1
ATOM 804 O O . GLN A 1 111 ? -1.062 10.478 10.094 1.00 38.41 111 GLN A O 1
ATOM 809 N N . HIS A 1 112 ? -2.988 11.376 9.388 1.00 32.62 112 HIS A N 1
ATOM 810 C CA . HIS A 1 112 ? -3.607 11.464 10.719 1.00 32.62 112 HIS A CA 1
ATOM 811 C C . HIS A 1 112 ? -4.550 10.308 11.100 1.00 32.62 112 HIS A C 1
ATOM 813 O O . HIS A 1 112 ? -4.859 10.157 12.279 1.00 32.62 112 HIS A O 1
ATOM 819 N N . ALA A 1 113 ? -4.955 9.431 10.175 1.00 33.47 113 ALA A N 1
ATOM 820 C CA . ALA A 1 113 ? -5.884 8.334 10.491 1.00 33.47 113 ALA A CA 1
ATOM 821 C C . ALA A 1 113 ? -5.198 7.097 11.112 1.00 33.47 113 ALA A C 1
ATOM 823 O O . ALA A 1 113 ? -5.841 6.086 11.368 1.00 33.47 113 ALA A O 1
ATOM 824 N N . LEU A 1 114 ? -3.885 7.148 11.356 1.00 39.03 114 LEU A N 1
ATOM 825 C CA . LEU A 1 114 ? -3.091 6.009 11.833 1.00 39.03 114 LEU A CA 1
ATOM 826 C C . LEU A 1 114 ? -2.908 5.940 13.357 1.00 39.03 114 LEU A C 1
ATOM 828 O O . LEU A 1 114 ? -2.166 5.089 13.848 1.00 39.03 114 LEU A O 1
ATOM 832 N N . GLN A 1 115 ? -3.639 6.764 14.112 1.00 36.38 115 GLN A N 1
ATOM 833 C CA . GLN A 1 115 ? -3.871 6.555 15.544 1.00 36.38 115 GLN A CA 1
ATOM 834 C C . GLN A 1 115 ? -5.231 5.891 15.830 1.00 36.38 115 GLN A C 1
ATOM 836 O O . GLN A 1 115 ? -5.912 6.258 16.784 1.00 36.38 115 GLN A O 1
ATOM 841 N N . ILE A 1 116 ? -5.629 4.865 15.067 1.00 40.09 116 ILE A N 1
ATOM 842 C CA . ILE A 1 116 ? -6.691 3.953 15.530 1.00 40.09 116 ILE A CA 1
ATOM 843 C C . ILE A 1 116 ? -6.097 3.092 16.657 1.00 40.09 116 ILE A C 1
ATOM 845 O O . ILE A 1 116 ? -5.657 1.964 16.455 1.00 40.09 116 ILE A O 1
ATOM 849 N N . ARG A 1 117 ? -6.027 3.665 17.863 1.00 32.88 117 ARG A N 1
ATOM 850 C CA . ARG A 1 117 ? -5.897 2.941 19.133 1.00 32.88 117 ARG A CA 1
ATOM 851 C C . ARG A 1 117 ? -7.304 2.631 19.647 1.00 32.88 117 ARG A C 1
ATOM 853 O O . ARG A 1 117 ? -7.713 3.137 20.684 1.00 32.88 117 ARG A O 1
ATOM 860 N N . SER A 1 118 ? -8.061 1.845 18.889 1.00 39.62 118 SER A N 1
ATOM 861 C CA . SER A 1 118 ? -9.291 1.232 19.389 1.00 39.62 118 SER A CA 1
ATOM 862 C C . SER A 1 118 ? -9.064 -0.269 19.484 1.00 39.62 118 SER A C 1
ATOM 864 O O . SER A 1 118 ? -8.505 -0.859 18.560 1.00 39.62 118 SER A O 1
ATOM 866 N N . ASN A 1 119 ? -9.506 -0.888 20.581 1.00 46.78 119 ASN A N 1
ATOM 867 C CA . ASN A 1 119 ? -9.443 -2.342 20.783 1.00 46.78 119 ASN A CA 1
ATOM 868 C C . ASN A 1 119 ? -10.182 -3.135 19.681 1.00 46.78 119 ASN A C 1
ATOM 870 O O . ASN A 1 119 ? -10.030 -4.350 19.604 1.00 46.78 119 ASN A O 1
ATOM 874 N N . SER A 1 120 ? -10.962 -2.456 18.833 1.00 50.91 120 SER A N 1
ATOM 875 C CA . SER A 1 120 ? -11.790 -3.034 17.769 1.00 50.91 120 SER A CA 1
ATOM 876 C C . SER A 1 120 ? -11.089 -3.180 16.410 1.00 50.91 120 SER A C 1
ATOM 878 O O . SER A 1 120 ? -11.683 -3.745 15.493 1.00 50.91 120 SER A O 1
ATOM 880 N N . ALA A 1 121 ? -9.860 -2.667 16.254 1.00 50.53 121 ALA A N 1
ATOM 881 C CA . ALA A 1 121 ? -9.117 -2.724 14.994 1.00 50.53 121 ALA A CA 1
ATOM 882 C C . ALA A 1 121 ? -7.757 -3.398 15.176 1.00 50.53 121 ALA A C 1
ATOM 884 O O . ALA A 1 121 ? -6.857 -2.859 15.823 1.00 50.53 121 ALA A O 1
ATOM 885 N N . LEU A 1 122 ? -7.596 -4.568 14.559 1.00 56.59 122 LEU A N 1
ATOM 886 C CA . LEU A 1 122 ? -6.304 -5.234 14.453 1.00 56.59 122 LEU A CA 1
ATOM 887 C C . LEU A 1 122 ? -5.749 -4.997 13.048 1.00 56.59 122 LEU A C 1
ATOM 889 O O . LEU A 1 122 ? -6.396 -5.317 12.051 1.00 56.59 122 LEU A O 1
ATOM 893 N N . LEU A 1 123 ? -4.549 -4.424 12.988 1.00 54.06 123 LEU A N 1
ATOM 894 C CA . LEU A 1 123 ? -3.791 -4.263 11.755 1.00 54.06 123 LEU A CA 1
ATOM 895 C C . LEU A 1 123 ? -2.694 -5.324 11.726 1.00 54.06 123 LEU A C 1
ATOM 897 O O . LEU A 1 123 ? -1.809 -5.305 12.587 1.00 54.06 123 LEU A O 1
ATOM 901 N N . ILE A 1 124 ? -2.775 -6.223 10.748 1.00 50.72 124 ILE A N 1
ATOM 902 C CA . ILE A 1 124 ? -1.777 -7.271 10.496 1.00 50.72 124 ILE A CA 1
ATOM 903 C C . ILE A 1 124 ? -1.019 -6.941 9.211 1.00 50.72 124 ILE A C 1
ATOM 905 O O . ILE A 1 124 ? -1.684 -6.614 8.194 1.00 50.72 124 ILE A O 1
#